Protein AF-A0A0L0C3D6-F1 (afdb_monomer)

Mean predicted a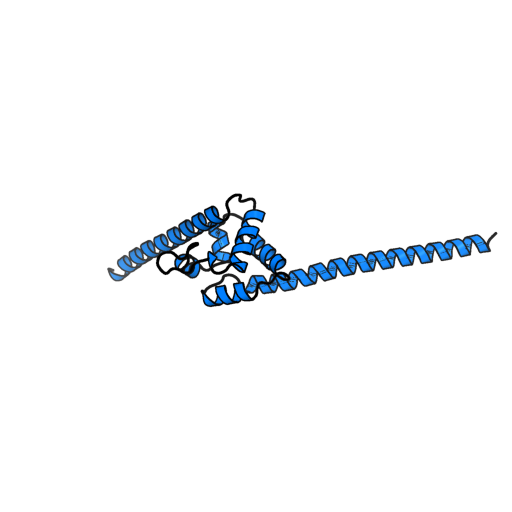ligned error: 10.05 Å

Sequence (164 aa):
MLCDAKFKQLTANTVNTAQRNVAIMETLNSQKDLLGNDKIEANIRKIFPIQTTNELEDCNAKINDTNRAAYTRCISFLLKGQLHKSLTEIFSVNLIVASNIDGIHGKVALKSFKRLYDILMDSIRANGEENPEKEIRHAFKLVKKRHFQAMCLNKKKESSLINN

Solvent-accessible surface area (backbone atoms only — not comparable to full-atom values): 8848 Å² total; per-residue (Å²): 119,74,65,62,57,54,50,52,50,53,52,52,50,52,53,50,52,52,53,52,53,50,54,50,51,56,52,52,51,57,51,49,55,52,56,53,50,53,56,53,37,58,57,56,53,71,61,45,47,31,61,47,71,65,54,49,50,53,50,30,66,71,56,44,87,88,50,38,66,49,52,27,53,48,50,35,62,52,42,57,78,58,54,52,64,18,48,53,55,49,34,23,69,68,38,53,63,53,32,40,64,84,27,70,92,87,24,48,34,49,61,75,38,52,64,49,41,51,38,51,43,50,23,37,40,74,71,72,42,91,55,35,70,60,51,53,53,50,22,49,52,51,45,43,52,52,52,53,52,51,53,56,52,48,52,53,52,53,57,59,62,74,76,109

Radius of gyration: 26.73 Å; Cα contacts (8 Å, |Δi|>4): 131; chains: 1; bounding box: 77×28×81 Å

Foldseek 3Di:
DVVVVVVVVVVVVVVVVVVVVVVVVVVVVVVVVVVVLVVLLVVLLVLPQPEDPVSLVVNLVPDDPVCLVSNLVSLLVLCPDQNLVSVCRHYPLNLLLQADCCCPPVGHHNVVSVSNVVSQQVSVVVVVDPCSNVSSRVSSVVSNVVVVVVVVVVVVVVVVVVVD

Structure (mmCIF, N/CA/C/O backbone):
data_AF-A0A0L0C3D6-F1
#
_entry.id   AF-A0A0L0C3D6-F1
#
loop_
_atom_site.group_PDB
_atom_site.id
_atom_site.type_symbol
_atom_site.label_atom_id
_atom_site.label_alt_id
_atom_site.label_comp_id
_atom_site.label_asym_id
_atom_site.label_entity_id
_atom_site.label_seq_id
_atom_site.pdbx_PDB_ins_code
_atom_site.Cartn_x
_atom_site.Cartn_y
_atom_site.Cartn_z
_atom_site.occupancy
_atom_site.B_iso_or_equiv
_atom_site.auth_seq_id
_atom_site.auth_comp_id
_atom_site.auth_asym_id
_atom_site.auth_atom_id
_atom_site.pdbx_PDB_model_num
ATOM 1 N N . MET A 1 1 ? 37.729 13.782 -61.205 1.00 60.25 1 MET A N 1
ATOM 2 C CA . MET A 1 1 ? 37.274 14.617 -60.067 1.00 60.25 1 MET A CA 1
ATOM 3 C C . MET A 1 1 ? 35.763 14.554 -59.806 1.00 60.25 1 MET A C 1
ATOM 5 O O . MET A 1 1 ? 35.388 14.581 -58.644 1.00 60.25 1 MET A O 1
ATOM 9 N N . LEU A 1 2 ? 34.883 14.434 -60.815 1.00 58.06 2 LEU A N 1
ATOM 10 C CA . LEU A 1 2 ? 33.420 14.435 -60.597 1.00 58.06 2 LEU A CA 1
ATOM 11 C C . LEU A 1 2 ? 32.856 13.135 -59.960 1.00 58.06 2 LEU A C 1
ATOM 13 O O . LEU A 1 2 ? 31.869 13.191 -59.229 1.00 58.06 2 LEU A O 1
ATOM 17 N N . CYS A 1 3 ? 33.487 11.974 -60.191 1.00 61.72 3 CYS A N 1
ATOM 18 C CA . CYS A 1 3 ? 33.040 10.686 -59.627 1.00 61.72 3 CYS A CA 1
ATOM 19 C C . CYS A 1 3 ? 33.238 10.571 -58.106 1.00 61.72 3 CYS A C 1
ATOM 21 O O . CYS A 1 3 ? 32.359 10.052 -57.420 1.00 61.72 3 CYS A O 1
ATOM 23 N N . ASP A 1 4 ? 34.338 11.099 -57.561 1.00 74.19 4 ASP A N 1
ATOM 24 C CA . ASP A 1 4 ? 34.655 10.964 -56.130 1.00 74.19 4 ASP A CA 1
ATOM 25 C C . ASP A 1 4 ? 33.696 11.753 -55.234 1.00 74.19 4 ASP A C 1
ATOM 27 O O . ASP A 1 4 ? 33.332 11.300 -54.149 1.00 74.19 4 ASP A O 1
ATOM 31 N N . ALA A 1 5 ? 33.247 12.925 -55.693 1.00 77.81 5 ALA A N 1
ATOM 32 C CA . ALA A 1 5 ? 32.300 13.755 -54.953 1.00 77.81 5 ALA A CA 1
ATOM 33 C C . ALA A 1 5 ? 30.922 13.084 -54.853 1.00 77.81 5 ALA A C 1
ATOM 35 O O . ALA A 1 5 ? 30.323 13.046 -53.778 1.00 77.81 5 ALA A O 1
ATOM 36 N N . LYS A 1 6 ? 30.447 12.487 -55.955 1.00 80.94 6 LYS A N 1
ATOM 37 C CA . LYS A 1 6 ? 29.158 11.786 -55.996 1.00 80.94 6 LYS A CA 1
ATOM 38 C C . LYS A 1 6 ? 29.182 10.516 -55.145 1.00 80.94 6 LYS A C 1
ATOM 40 O O . LYS A 1 6 ? 28.214 10.247 -54.439 1.00 80.94 6 LYS A O 1
ATOM 45 N N . PHE A 1 7 ? 30.299 9.784 -55.149 1.00 82.50 7 PHE A N 1
ATOM 46 C CA . PHE A 1 7 ? 30.488 8.611 -54.29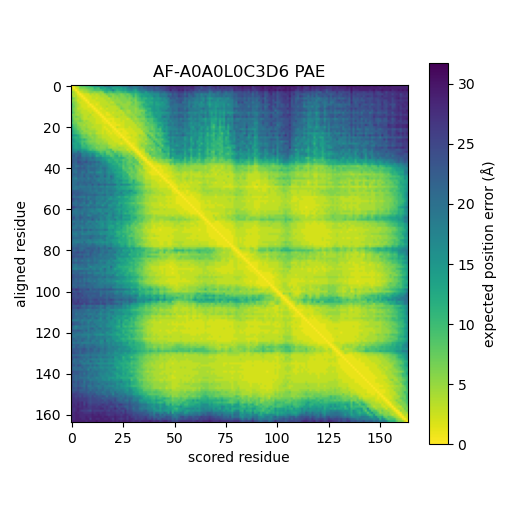3 1.00 82.50 7 PHE A CA 1
ATOM 47 C C . PHE A 1 7 ? 30.522 8.984 -52.802 1.00 82.50 7 PHE A C 1
ATOM 49 O O . PHE A 1 7 ? 29.800 8.380 -52.011 1.00 82.50 7 PHE A O 1
ATOM 56 N N . LYS A 1 8 ? 31.262 10.037 -52.420 1.00 82.38 8 LYS A N 1
ATOM 57 C CA . LYS A 1 8 ? 31.276 10.564 -51.040 1.00 82.38 8 LYS A CA 1
ATOM 58 C C . LYS A 1 8 ? 29.901 11.032 -50.561 1.00 82.38 8 LYS A C 1
ATOM 60 O O . LYS A 1 8 ? 29.555 10.843 -49.400 1.00 82.38 8 LYS A O 1
ATOM 65 N N . GLN A 1 9 ? 29.109 11.639 -51.440 1.00 81.88 9 GLN A N 1
ATOM 66 C CA . GLN A 1 9 ? 27.760 12.076 -51.089 1.00 81.88 9 GLN A CA 1
ATOM 67 C C . GLN A 1 9 ? 26.804 10.887 -50.914 1.00 81.88 9 GLN A C 1
ATOM 69 O O . GLN A 1 9 ? 25.985 10.888 -49.997 1.00 81.88 9 GLN A O 1
ATOM 74 N N . LEU A 1 10 ? 26.947 9.839 -51.735 1.00 78.50 10 LEU A N 1
ATOM 75 C CA . LEU A 1 10 ? 26.180 8.600 -51.593 1.00 78.50 10 LEU A CA 1
ATOM 76 C C . LEU A 1 10 ? 26.478 7.891 -50.265 1.00 78.50 10 LEU A C 1
ATOM 78 O O . LEU A 1 10 ? 25.553 7.463 -49.572 1.00 78.50 10 LEU A O 1
ATOM 82 N N . THR A 1 11 ? 27.755 7.796 -49.883 1.00 82.19 11 THR A N 1
ATOM 83 C CA . THR A 1 11 ? 28.153 7.166 -48.617 1.00 82.19 11 THR A CA 1
ATOM 84 C C . THR A 1 11 ? 27.686 7.987 -47.418 1.00 82.19 11 THR A C 1
ATOM 86 O O . THR A 1 11 ? 27.099 7.422 -46.498 1.00 82.19 11 THR A O 1
ATOM 89 N N . ALA A 1 12 ? 27.836 9.315 -47.454 1.00 79.38 12 ALA A N 1
ATOM 90 C CA . ALA A 1 12 ? 27.354 10.204 -46.395 1.00 79.38 12 ALA A CA 1
ATOM 91 C C . ALA A 1 12 ? 25.831 10.118 -46.197 1.00 79.38 12 ALA A C 1
ATOM 93 O O . ALA A 1 12 ? 25.361 10.033 -45.062 1.00 79.38 12 ALA A O 1
ATOM 94 N N . ASN A 1 13 ? 25.058 10.076 -47.288 1.00 83.69 13 ASN A N 1
ATOM 95 C CA . ASN A 1 13 ? 23.606 9.918 -47.216 1.00 83.69 13 ASN A CA 1
ATOM 96 C C . ASN A 1 13 ? 23.220 8.560 -46.616 1.00 83.69 13 ASN A C 1
ATOM 98 O O . ASN A 1 13 ? 22.370 8.508 -45.734 1.00 83.69 13 ASN A O 1
ATOM 102 N N . THR A 1 14 ? 23.890 7.481 -47.029 1.00 85.31 14 THR A N 1
ATOM 103 C CA . THR A 1 14 ? 23.632 6.125 -46.515 1.00 85.31 14 THR A CA 1
ATOM 104 C C . THR A 1 14 ? 23.909 6.028 -45.011 1.00 85.31 14 THR A C 1
ATOM 106 O O . THR A 1 14 ? 23.088 5.498 -44.263 1.00 85.31 14 THR A O 1
ATOM 109 N N . VAL A 1 15 ? 25.028 6.596 -44.544 1.00 83.69 15 VAL A N 1
ATOM 110 C CA . VAL A 1 15 ? 25.388 6.643 -43.115 1.00 83.69 15 VAL A CA 1
ATOM 111 C C . VAL A 1 15 ? 24.375 7.466 -42.319 1.00 83.69 15 VAL A C 1
ATOM 113 O O . VAL A 1 15 ? 23.943 7.042 -41.249 1.00 83.69 15 VAL A O 1
ATOM 116 N N . ASN A 1 16 ? 23.940 8.608 -42.853 1.00 89.38 16 ASN A N 1
ATOM 117 C CA . ASN A 1 16 ? 22.957 9.460 -42.192 1.00 89.38 16 ASN A CA 1
ATOM 118 C C . ASN A 1 16 ? 21.585 8.765 -42.070 1.00 89.38 16 ASN A C 1
ATOM 120 O O . ASN A 1 16 ? 20.962 8.791 -41.009 1.00 89.38 16 ASN A O 1
ATOM 124 N N . THR A 1 17 ? 21.136 8.071 -43.121 1.00 86.50 17 THR A N 1
ATOM 125 C CA . THR A 1 17 ? 19.905 7.270 -43.077 1.00 86.50 17 THR A CA 1
ATOM 126 C C . THR A 1 17 ? 20.005 6.136 -42.056 1.00 86.50 17 THR A C 1
ATOM 128 O O . THR A 1 17 ? 19.069 5.933 -41.285 1.00 86.50 17 THR A O 1
ATOM 131 N N . ALA A 1 18 ? 21.142 5.43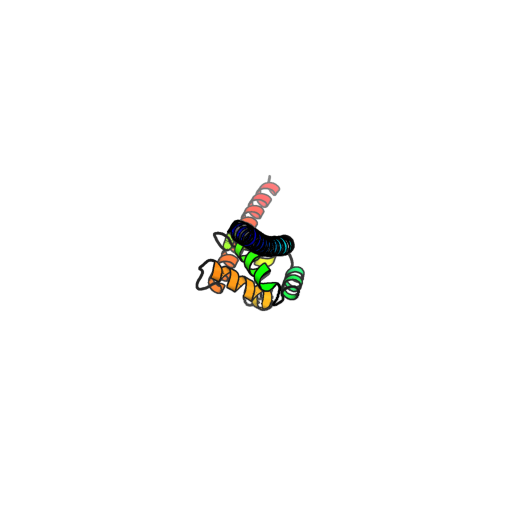7 -41.985 1.00 86.06 18 ALA A N 1
ATOM 132 C CA . ALA A 1 18 ? 21.356 4.386 -40.991 1.00 86.06 18 ALA A CA 1
ATOM 133 C C . ALA A 1 18 ? 21.305 4.933 -39.553 1.00 86.06 18 ALA A C 1
ATOM 135 O O . ALA A 1 18 ? 20.607 4.372 -38.711 1.00 86.06 18 ALA A O 1
ATOM 136 N N . GLN A 1 19 ? 21.965 6.064 -39.284 1.00 86.44 19 GLN A N 1
ATOM 137 C CA . GLN A 1 19 ? 21.938 6.726 -37.973 1.00 86.44 19 GLN A CA 1
ATOM 138 C C . GLN A 1 19 ? 20.524 7.171 -37.574 1.00 86.44 19 GLN A C 1
ATOM 140 O O . GLN A 1 19 ? 20.107 6.962 -36.435 1.00 86.44 19 GLN A O 1
ATOM 145 N N . ARG A 1 20 ? 19.754 7.729 -38.516 1.00 86.88 20 ARG A N 1
ATOM 146 C CA . ARG A 1 20 ? 18.348 8.094 -38.285 1.00 86.88 20 ARG A CA 1
ATOM 147 C C . ARG A 1 20 ? 17.484 6.881 -37.948 1.00 86.88 20 ARG A C 1
ATOM 149 O O . ARG A 1 20 ? 16.683 6.953 -37.022 1.00 86.88 20 ARG A O 1
ATOM 156 N N . ASN A 1 21 ? 17.667 5.767 -38.653 1.00 89.12 21 ASN A N 1
ATOM 157 C CA . ASN A 1 21 ? 16.904 4.544 -38.400 1.00 89.12 21 ASN A CA 1
ATOM 158 C C . ASN A 1 21 ? 17.208 3.946 -37.018 1.00 89.12 21 ASN A C 1
ATOM 160 O O . ASN A 1 21 ? 16.284 3.505 -36.337 1.00 89.12 21 ASN A O 1
ATOM 164 N N . VAL A 1 22 ? 18.472 3.981 -36.579 1.00 91.81 22 VAL A N 1
ATOM 165 C CA . VAL A 1 22 ? 18.868 3.554 -35.225 1.00 91.81 22 VAL A CA 1
ATOM 166 C C . VAL A 1 22 ? 18.192 4.423 -34.161 1.00 91.81 22 VAL A C 1
ATOM 168 O O . VAL A 1 22 ? 17.537 3.888 -33.270 1.00 91.81 22 VAL A O 1
ATOM 171 N N . ALA A 1 23 ? 18.247 5.750 -34.303 1.00 88.88 23 ALA A N 1
ATOM 172 C CA . ALA A 1 23 ? 17.609 6.669 -33.357 1.00 88.88 23 ALA A CA 1
ATOM 173 C C . ALA A 1 23 ? 16.080 6.478 -33.279 1.00 88.88 23 ALA A C 1
ATOM 175 O O . ALA A 1 23 ? 15.490 6.523 -32.195 1.00 88.88 23 ALA A O 1
ATOM 176 N N . ILE A 1 24 ? 15.422 6.221 -34.417 1.00 89.69 24 ILE A N 1
ATOM 177 C CA . ILE A 1 24 ? 13.988 5.895 -34.456 1.00 89.69 24 ILE A CA 1
ATOM 178 C C . ILE A 1 24 ? 13.718 4.596 -33.685 1.00 89.69 24 ILE A C 1
ATOM 180 O O . ILE A 1 24 ? 12.791 4.550 -32.879 1.00 89.69 24 ILE A O 1
ATOM 184 N N . MET A 1 25 ? 14.531 3.557 -33.887 1.00 85.62 25 MET A N 1
ATOM 185 C CA . MET A 1 25 ? 14.368 2.268 -33.210 1.00 85.62 25 MET A CA 1
ATOM 186 C C . MET A 1 25 ? 14.540 2.380 -31.687 1.00 85.62 25 MET A C 1
ATOM 188 O O . MET A 1 25 ? 13.725 1.840 -30.938 1.00 85.62 25 MET A O 1
ATOM 192 N N . GLU A 1 26 ? 15.547 3.120 -31.219 1.00 86.44 26 GLU A N 1
ATOM 193 C CA . GLU A 1 26 ? 15.771 3.388 -29.789 1.00 86.44 26 GLU A CA 1
ATOM 194 C C . GLU A 1 26 ? 14.592 4.139 -29.154 1.00 86.44 26 GLU A C 1
ATOM 196 O O . GLU A 1 26 ? 14.120 3.783 -28.067 1.00 86.44 26 GLU A O 1
ATOM 201 N N . THR A 1 27 ? 14.064 5.139 -29.865 1.00 84.06 27 THR A N 1
ATOM 202 C CA . THR A 1 27 ? 12.902 5.918 -29.420 1.00 84.06 27 THR A CA 1
ATOM 203 C C . THR A 1 27 ? 11.646 5.044 -29.337 1.00 84.06 27 THR A C 1
ATOM 205 O O . THR A 1 27 ? 10.918 5.099 -28.345 1.00 84.06 27 THR A O 1
ATOM 208 N N . LEU A 1 28 ? 11.403 4.197 -30.344 1.00 82.19 28 LEU A N 1
ATOM 209 C CA . LEU A 1 28 ? 10.254 3.285 -30.375 1.00 82.19 28 LEU A CA 1
ATOM 210 C C . LEU A 1 28 ? 10.313 2.234 -29.260 1.00 82.19 28 LEU A C 1
ATOM 212 O O . LEU A 1 28 ? 9.288 1.946 -28.642 1.00 82.19 28 LEU A O 1
ATOM 216 N N . ASN A 1 29 ? 11.496 1.687 -28.970 1.00 77.38 29 ASN A N 1
ATOM 217 C CA . ASN A 1 29 ? 11.675 0.733 -27.874 1.00 77.38 29 ASN A CA 1
ATOM 218 C C . ASN A 1 29 ? 11.390 1.387 -26.517 1.00 77.38 29 ASN A C 1
ATOM 220 O O . ASN A 1 29 ? 10.604 0.857 -25.734 1.00 77.38 29 ASN A O 1
ATOM 224 N N . SER A 1 30 ? 11.921 2.591 -26.292 1.00 74.12 30 SER A N 1
ATOM 225 C CA . SER A 1 30 ? 11.665 3.352 -25.065 1.00 74.12 30 SER A CA 1
ATOM 226 C C . SER A 1 30 ? 10.168 3.646 -24.872 1.00 74.12 30 SER A C 1
ATOM 228 O O . SER A 1 30 ? 9.634 3.492 -23.775 1.00 74.12 30 SER A O 1
ATOM 230 N N . GLN A 1 31 ? 9.449 4.012 -25.942 1.00 73.06 31 GLN A N 1
ATOM 231 C CA . GLN A 1 31 ? 7.995 4.230 -25.893 1.00 73.06 31 GLN A CA 1
ATOM 232 C C . GLN A 1 31 ? 7.204 2.943 -25.614 1.00 73.06 31 GLN A C 1
ATOM 234 O O . GLN A 1 31 ? 6.222 2.970 -24.869 1.00 73.06 31 GLN A O 1
ATOM 239 N N . LYS A 1 32 ? 7.620 1.810 -26.189 1.00 71.38 32 LYS A N 1
ATOM 240 C CA . LYS A 1 32 ? 6.981 0.506 -25.966 1.00 71.38 32 LYS A CA 1
ATOM 241 C C . LYS A 1 32 ? 7.096 0.060 -24.506 1.00 71.38 32 LYS A C 1
ATOM 243 O O . LYS A 1 32 ? 6.111 -0.432 -23.950 1.00 71.38 32 LYS A O 1
ATOM 248 N N . ASP A 1 33 ? 8.253 0.274 -23.887 1.00 66.94 33 ASP A N 1
ATOM 249 C CA . ASP A 1 33 ? 8.490 -0.073 -22.484 1.00 66.94 33 ASP A CA 1
ATOM 250 C C . ASP A 1 33 ? 7.653 0.795 -21.532 1.00 66.94 33 ASP A C 1
ATOM 252 O O . ASP A 1 33 ? 7.086 0.284 -20.563 1.00 66.94 33 ASP A O 1
ATOM 256 N N . LEU A 1 34 ? 7.486 2.087 -21.835 1.00 66.62 34 LEU A N 1
ATOM 257 C CA . LEU A 1 34 ? 6.598 2.983 -21.082 1.00 66.62 34 LEU A CA 1
ATOM 258 C C . LEU A 1 34 ? 5.134 2.507 -21.141 1.00 66.62 34 LEU A C 1
ATOM 260 O O . LEU A 1 34 ? 4.515 2.271 -20.105 1.00 66.62 34 LEU A O 1
ATOM 264 N N . LEU A 1 35 ? 4.610 2.249 -22.345 1.00 67.12 35 LEU A N 1
ATOM 265 C CA . LEU A 1 35 ? 3.224 1.798 -22.546 1.00 67.12 35 LEU A CA 1
ATOM 266 C C . LEU A 1 35 ? 2.927 0.437 -21.893 1.00 67.12 35 LEU A C 1
ATOM 268 O O . LEU A 1 35 ? 1.804 0.185 -21.444 1.00 67.12 35 LEU A O 1
ATOM 272 N N . GLY A 1 36 ? 3.910 -0.468 -21.872 1.00 65.50 36 GLY A N 1
ATOM 273 C CA . GLY A 1 36 ? 3.791 -1.768 -21.211 1.00 65.50 36 GLY A CA 1
ATOM 274 C C . GLY A 1 36 ? 3.653 -1.633 -19.694 1.00 65.50 36 GLY A C 1
ATOM 275 O O . GLY A 1 36 ? 2.772 -2.257 -19.097 1.00 65.50 36 GLY A O 1
ATOM 276 N N . ASN A 1 37 ? 4.472 -0.772 -19.087 1.00 70.69 37 ASN A N 1
ATOM 277 C CA . ASN A 1 37 ? 4.417 -0.483 -17.656 1.00 70.69 37 ASN A CA 1
ATOM 278 C C . ASN A 1 37 ? 3.092 0.183 -17.255 1.00 70.69 37 ASN A C 1
ATOM 280 O O . ASN A 1 37 ? 2.471 -0.254 -16.286 1.00 70.69 37 ASN A O 1
ATOM 284 N N . ASP A 1 38 ? 2.597 1.144 -18.039 1.00 74.25 38 ASP A N 1
ATOM 285 C CA . ASP A 1 38 ? 1.342 1.852 -17.751 1.00 74.25 38 ASP A CA 1
ATOM 286 C C . ASP A 1 38 ? 0.130 0.910 -17.686 1.00 74.25 38 ASP A C 1
ATOM 288 O O . ASP A 1 38 ? -0.733 1.041 -16.815 1.00 74.25 38 ASP A O 1
ATOM 292 N N . LYS A 1 39 ? 0.063 -0.091 -18.575 1.00 79.44 39 LYS A N 1
ATOM 293 C CA . LYS A 1 39 ? -1.015 -1.097 -18.560 1.00 79.44 39 LYS A CA 1
ATOM 294 C C . LYS A 1 39 ? -0.962 -1.985 -17.317 1.00 79.44 39 LYS A C 1
ATOM 296 O O . LYS A 1 39 ? -2.009 -2.314 -16.756 1.00 79.44 39 LYS A O 1
ATOM 301 N N . ILE A 1 40 ? 0.237 -2.380 -16.893 1.00 81.25 40 ILE A N 1
ATOM 302 C CA . ILE A 1 40 ? 0.438 -3.186 -15.682 1.00 81.25 40 ILE A CA 1
ATOM 303 C C . ILE A 1 40 ? 0.017 -2.375 -14.454 1.00 81.25 40 ILE A C 1
ATOM 305 O O . ILE A 1 40 ? -0.771 -2.856 -13.640 1.00 81.25 40 ILE A O 1
ATOM 309 N N . GLU A 1 41 ? 0.464 -1.123 -14.360 1.00 81.81 41 GLU A N 1
ATOM 310 C CA . GLU A 1 41 ? 0.102 -0.219 -13.268 1.00 81.81 41 GLU A CA 1
ATOM 311 C C . GLU A 1 41 ? -1.406 0.058 -13.218 1.00 81.81 41 GLU A C 1
ATOM 313 O O . GLU A 1 41 ? -2.011 0.020 -12.146 1.00 81.81 41 GLU A O 1
ATOM 318 N N . ALA A 1 42 ? -2.052 0.262 -14.369 1.00 83.44 42 ALA A N 1
ATOM 319 C CA . ALA A 1 42 ? -3.499 0.450 -14.446 1.00 83.44 42 ALA A CA 1
ATOM 320 C C . ALA A 1 42 ? -4.281 -0.770 -13.933 1.00 83.44 42 ALA A C 1
ATOM 322 O O . ALA A 1 42 ? -5.327 -0.610 -13.305 1.00 83.44 42 ALA A O 1
ATOM 323 N N . ASN A 1 43 ? -3.783 -1.987 -14.168 1.00 86.62 43 ASN A N 1
ATOM 324 C CA . ASN A 1 43 ? -4.401 -3.203 -13.640 1.00 86.62 43 ASN A CA 1
ATOM 325 C C . ASN A 1 43 ? -4.177 -3.357 -12.132 1.00 86.62 43 ASN A C 1
ATOM 327 O O . ASN A 1 43 ? -5.107 -3.732 -11.424 1.00 86.62 43 ASN A O 1
ATOM 331 N N . ILE A 1 44 ? -2.985 -3.017 -11.633 1.00 88.00 44 ILE A N 1
ATOM 332 C CA . ILE A 1 44 ? -2.679 -3.038 -10.196 1.00 88.00 44 ILE A CA 1
ATOM 333 C C . ILE A 1 44 ? -3.561 -2.039 -9.438 1.00 88.00 44 ILE A C 1
ATOM 335 O O . ILE A 1 44 ? -4.110 -2.374 -8.392 1.00 88.00 44 ILE A O 1
ATOM 339 N N . ARG A 1 45 ? -3.769 -0.834 -9.980 1.00 87.50 45 ARG A N 1
ATOM 340 C CA . ARG A 1 45 ? -4.613 0.197 -9.350 1.00 87.50 45 ARG A CA 1
ATOM 341 C C . ARG A 1 45 ? -6.054 -0.251 -9.116 1.00 87.50 45 ARG A C 1
ATOM 343 O O . ARG A 1 45 ? -6.645 0.174 -8.135 1.00 87.50 45 ARG A O 1
ATOM 350 N N . LYS A 1 46 ? -6.597 -1.132 -9.963 1.00 88.50 46 LYS A N 1
ATOM 351 C CA . LYS A 1 46 ? -7.963 -1.673 -9.815 1.00 88.50 46 LYS A CA 1
ATOM 352 C C . LYS A 1 46 ? -8.126 -2.617 -8.620 1.00 88.50 46 LYS A C 1
ATOM 354 O O . LYS A 1 46 ? -9.253 -2.938 -8.268 1.00 88.50 46 LYS A O 1
ATOM 359 N N . ILE A 1 47 ? -7.024 -3.090 -8.033 1.00 89.00 47 ILE A N 1
ATOM 360 C CA . ILE A 1 47 ? -7.039 -3.955 -6.843 1.00 89.00 47 ILE A CA 1
ATOM 361 C C . ILE A 1 47 ? -7.348 -3.133 -5.584 1.00 89.00 47 ILE A C 1
ATOM 363 O O . ILE A 1 47 ? -7.846 -3.667 -4.599 1.00 89.00 47 ILE A O 1
ATOM 367 N N . PHE A 1 48 ? -7.045 -1.835 -5.606 1.00 90.00 48 PHE A N 1
ATOM 368 C CA . PHE A 1 48 ? -7.215 -0.955 -4.462 1.00 90.00 48 PHE A CA 1
ATOM 369 C C . PHE A 1 48 ? -8.555 -0.201 -4.530 1.00 90.00 48 PHE A C 1
ATOM 371 O O . PHE A 1 48 ? -8.991 0.158 -5.627 1.00 90.00 48 PHE A O 1
ATOM 378 N N . PRO A 1 49 ? -9.196 0.092 -3.383 1.00 92.56 49 PRO A N 1
ATOM 379 C CA . PRO A 1 49 ? -8.798 -0.291 -2.025 1.00 92.56 49 PRO A CA 1
ATOM 380 C C . PRO A 1 49 ? -9.148 -1.749 -1.675 1.00 92.56 49 PRO A C 1
ATOM 382 O O . PRO A 1 49 ? -10.257 -2.206 -1.946 1.00 92.56 49 PRO A O 1
ATOM 385 N N . ILE A 1 50 ? -8.238 -2.436 -0.977 1.00 92.06 50 ILE A N 1
ATOM 386 C CA . ILE A 1 50 ? -8.416 -3.809 -0.476 1.00 92.06 50 ILE A CA 1
ATOM 387 C C . ILE A 1 50 ? -9.459 -3.807 0.645 1.00 92.06 50 ILE A C 1
ATOM 389 O O . ILE A 1 50 ? -9.309 -3.095 1.647 1.00 92.06 50 ILE A O 1
ATOM 393 N N . GLN A 1 51 ? -10.513 -4.605 0.492 1.00 90.31 51 GLN A N 1
ATOM 394 C CA . GLN A 1 51 ? -11.655 -4.618 1.403 1.00 90.31 51 GLN A CA 1
ATOM 395 C C . GLN A 1 51 ? -11.543 -5.690 2.480 1.00 90.31 51 GLN A C 1
ATOM 397 O O . GLN A 1 51 ? -11.898 -5.431 3.634 1.00 90.31 51 GLN A O 1
ATOM 402 N N . THR A 1 52 ? -11.060 -6.875 2.111 1.00 89.19 52 THR A N 1
ATOM 403 C CA . THR A 1 52 ? -11.103 -8.078 2.948 1.00 89.19 52 THR A CA 1
ATOM 404 C C . THR A 1 52 ? -9.712 -8.644 3.224 1.00 89.19 52 THR A C 1
ATOM 406 O O . THR A 1 52 ? -8.740 -8.343 2.534 1.00 89.19 52 THR A O 1
ATOM 409 N N . THR A 1 53 ? -9.603 -9.487 4.253 1.00 87.19 53 THR A N 1
ATOM 410 C CA . THR A 1 53 ? -8.354 -10.201 4.562 1.00 87.19 53 THR A CA 1
ATOM 411 C C . THR A 1 53 ? -7.979 -11.197 3.463 1.00 87.19 53 THR A C 1
ATOM 413 O O . THR A 1 53 ? -6.800 -11.339 3.163 1.00 87.19 53 THR A O 1
ATOM 416 N N . ASN A 1 54 ? -8.960 -11.810 2.797 1.00 88.56 54 ASN A N 1
ATOM 417 C CA . ASN A 1 54 ? -8.704 -12.726 1.682 1.00 88.56 54 ASN A CA 1
ATOM 418 C C . ASN A 1 54 ? -8.103 -11.981 0.479 1.00 88.56 54 ASN A C 1
ATOM 420 O O . ASN A 1 54 ? -7.109 -12.418 -0.086 1.00 88.56 54 ASN A O 1
ATOM 424 N N . GLU A 1 55 ? -8.633 -10.801 0.134 1.00 90.19 55 GLU A N 1
ATOM 425 C CA . GLU A 1 55 ? -8.035 -9.958 -0.914 1.00 90.19 55 GLU A CA 1
ATOM 426 C C . GLU A 1 55 ? -6.614 -9.501 -0.552 1.00 90.19 55 GLU A C 1
ATOM 428 O O . GLU A 1 55 ? -5.765 -9.335 -1.430 1.00 90.19 55 GLU A O 1
ATOM 433 N N . LEU A 1 56 ? -6.343 -9.302 0.742 1.00 89.88 56 LEU A N 1
ATOM 434 C CA . LEU A 1 56 ? -5.017 -8.964 1.251 1.00 89.88 56 LEU A CA 1
ATOM 435 C C . LEU A 1 56 ? -4.027 -10.125 1.052 1.00 89.88 56 LEU A C 1
ATOM 437 O O . LEU A 1 56 ? -2.900 -9.896 0.604 1.00 89.88 56 LEU A O 1
ATOM 441 N N . GLU A 1 57 ? -4.459 -11.358 1.330 1.00 91.06 57 GLU A N 1
ATOM 442 C CA . GLU A 1 57 ? -3.709 -12.591 1.055 1.00 91.06 57 GLU A CA 1
ATOM 443 C C . GLU A 1 57 ? -3.436 -12.768 -0.437 1.00 91.06 57 GLU A C 1
ATOM 445 O O . GLU A 1 57 ? -2.279 -12.935 -0.833 1.00 91.06 57 GLU A O 1
ATOM 450 N N . ASP A 1 58 ? -4.472 -12.640 -1.266 1.00 91.75 58 ASP A N 1
ATOM 451 C CA . ASP A 1 58 ? -4.370 -12.753 -2.720 1.00 91.75 58 ASP A CA 1
ATOM 452 C C . ASP A 1 58 ? -3.411 -11.710 -3.300 1.00 91.75 58 ASP A C 1
ATOM 454 O O . ASP A 1 58 ? -2.591 -12.013 -4.170 1.00 91.75 58 ASP A O 1
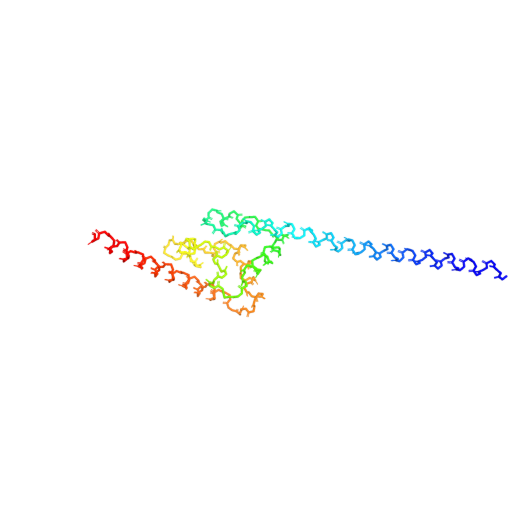ATOM 458 N N . CYS A 1 59 ? -3.493 -10.466 -2.821 1.00 90.38 59 CYS A N 1
ATOM 459 C CA . CYS A 1 59 ? -2.597 -9.394 -3.237 1.00 90.38 59 CYS A CA 1
ATOM 460 C C . CYS A 1 59 ? -1.146 -9.712 -2.851 1.00 90.38 59 CYS A C 1
ATOM 462 O O . CYS A 1 59 ? -0.247 -9.626 -3.689 1.00 90.38 59 CYS A O 1
ATOM 464 N N . ASN A 1 60 ? -0.917 -10.164 -1.616 1.00 92.06 60 ASN A N 1
ATOM 465 C CA . ASN A 1 60 ? 0.406 -10.562 -1.142 1.00 92.06 60 ASN A CA 1
ATOM 466 C C . ASN A 1 60 ? 0.985 -11.754 -1.928 1.00 92.06 60 ASN A C 1
ATOM 468 O O . ASN A 1 60 ? 2.186 -11.778 -2.194 1.00 92.06 60 ASN A O 1
ATOM 472 N N . ALA A 1 61 ? 0.150 -12.714 -2.334 1.00 91.75 61 ALA A N 1
ATOM 473 C CA . ALA A 1 61 ? 0.561 -13.860 -3.144 1.00 91.75 61 ALA A CA 1
ATOM 474 C C . ALA A 1 61 ? 0.899 -13.475 -4.596 1.00 91.75 61 ALA A C 1
ATOM 476 O O . ALA A 1 61 ? 1.844 -14.017 -5.174 1.00 91.75 61 ALA A O 1
ATOM 477 N N . LYS A 1 62 ? 0.165 -12.517 -5.179 1.00 91.06 62 LYS A N 1
ATOM 478 C CA . LYS A 1 62 ? 0.395 -12.011 -6.545 1.00 91.06 62 LYS A CA 1
ATOM 479 C C . LYS A 1 62 ? 1.697 -11.223 -6.687 1.00 91.06 62 LYS A C 1
ATOM 481 O O . LYS A 1 62 ? 2.252 -11.165 -7.786 1.00 91.06 62 LYS A O 1
ATOM 486 N N . ILE A 1 63 ? 2.187 -10.617 -5.608 1.00 91.62 63 ILE A N 1
ATOM 487 C CA . ILE A 1 63 ? 3.451 -9.877 -5.613 1.00 91.62 63 ILE A CA 1
ATOM 488 C C . ILE A 1 63 ? 4.622 -10.847 -5.800 1.00 91.62 63 ILE A C 1
ATOM 490 O O . ILE A 1 63 ? 4.760 -11.817 -5.059 1.00 91.62 63 ILE A O 1
ATOM 494 N N . ASN A 1 64 ? 5.494 -10.560 -6.762 1.00 91.12 64 ASN A N 1
ATOM 495 C CA . ASN A 1 64 ? 6.739 -11.267 -7.048 1.00 91.12 64 ASN A CA 1
ATOM 496 C C . ASN A 1 64 ? 7.856 -10.261 -7.381 1.00 91.12 64 ASN A C 1
ATOM 498 O O . ASN A 1 64 ? 7.600 -9.068 -7.539 1.00 91.12 64 ASN A O 1
ATOM 502 N N . ASP A 1 65 ? 9.099 -10.725 -7.504 1.00 87.38 65 ASP A N 1
ATOM 503 C CA . ASP A 1 65 ? 10.246 -9.826 -7.712 1.00 87.38 65 ASP A CA 1
ATOM 504 C C . ASP A 1 65 ? 10.166 -9.045 -9.033 1.00 87.38 65 ASP A C 1
ATOM 506 O O . ASP A 1 65 ? 10.619 -7.904 -9.112 1.00 87.38 65 ASP A O 1
ATOM 510 N N . THR A 1 66 ? 9.519 -9.614 -10.054 1.00 86.69 66 THR A N 1
ATOM 511 C CA . THR A 1 66 ? 9.335 -8.980 -11.365 1.00 86.69 66 THR A CA 1
ATOM 512 C C . THR A 1 66 ? 8.329 -7.828 -11.320 1.00 86.69 66 THR A C 1
ATOM 514 O O . THR A 1 66 ? 8.543 -6.798 -11.956 1.00 86.69 66 THR A O 1
ATOM 517 N N . ASN A 1 67 ? 7.229 -7.971 -10.575 1.00 88.19 67 ASN A N 1
ATOM 518 C CA . ASN A 1 67 ? 6.160 -6.970 -10.508 1.00 88.19 67 ASN A CA 1
ATOM 519 C C . ASN A 1 67 ? 6.257 -6.038 -9.288 1.00 88.19 67 ASN A C 1
ATOM 521 O O . ASN A 1 67 ? 5.553 -5.026 -9.245 1.00 88.19 67 ASN A O 1
ATOM 525 N N . ARG A 1 68 ? 7.154 -6.327 -8.335 1.00 89.88 68 ARG A N 1
ATOM 526 C CA . ARG A 1 68 ? 7.371 -5.537 -7.116 1.00 89.88 68 ARG A CA 1
ATOM 527 C C . ARG A 1 68 ? 7.522 -4.047 -7.409 1.00 89.88 68 ARG A C 1
ATOM 529 O O . ARG A 1 68 ? 6.843 -3.240 -6.786 1.00 89.88 68 ARG A O 1
ATOM 536 N N . ALA A 1 69 ? 8.341 -3.682 -8.397 1.00 88.88 69 ALA A N 1
ATOM 537 C CA . ALA A 1 69 ? 8.567 -2.281 -8.756 1.00 88.88 69 ALA A CA 1
ATOM 538 C C . ALA A 1 69 ? 7.288 -1.561 -9.228 1.00 88.88 69 ALA A C 1
ATOM 540 O O . ALA A 1 69 ? 7.090 -0.389 -8.905 1.00 88.88 69 ALA A O 1
ATOM 541 N N . ALA A 1 70 ? 6.408 -2.255 -9.958 1.00 89.06 70 ALA A N 1
ATOM 542 C CA . ALA A 1 70 ? 5.132 -1.699 -10.409 1.00 89.06 70 ALA A CA 1
ATOM 543 C C . ALA A 1 70 ? 4.156 -1.511 -9.235 1.00 89.06 70 ALA A C 1
ATOM 545 O O . ALA A 1 70 ? 3.497 -0.474 -9.140 1.00 89.06 70 ALA A O 1
ATOM 546 N N . TYR A 1 71 ? 4.114 -2.466 -8.298 1.00 91.38 71 TYR A N 1
ATOM 547 C CA . TYR A 1 71 ? 3.341 -2.335 -7.059 1.00 91.38 71 TYR A CA 1
ATOM 548 C C . TYR A 1 71 ? 3.846 -1.182 -6.184 1.00 91.38 71 TYR A C 1
ATOM 550 O O . TYR A 1 71 ? 3.030 -0.376 -5.742 1.00 91.38 71 TYR A O 1
ATOM 558 N N . THR A 1 72 ? 5.163 -1.048 -5.988 1.00 90.94 72 THR A N 1
ATOM 559 C CA . THR A 1 72 ? 5.761 0.079 -5.251 1.00 90.94 72 THR A CA 1
ATOM 560 C C . THR A 1 72 ? 5.371 1.411 -5.883 1.00 90.94 72 THR A C 1
ATOM 562 O O . THR A 1 72 ? 4.872 2.288 -5.189 1.00 90.94 72 THR A O 1
ATOM 565 N N . ARG A 1 73 ? 5.502 1.561 -7.209 1.00 89.06 73 ARG A N 1
ATOM 566 C CA . ARG A 1 73 ? 5.095 2.794 -7.908 1.00 89.06 73 ARG A CA 1
ATOM 567 C C . ARG A 1 73 ? 3.609 3.104 -7.736 1.00 89.06 73 ARG A C 1
ATOM 569 O O . ARG A 1 73 ? 3.257 4.247 -7.441 1.00 89.06 73 ARG A O 1
ATOM 576 N N . CYS A 1 74 ? 2.740 2.101 -7.873 1.00 89.50 74 CYS A N 1
ATOM 577 C CA . CYS A 1 74 ? 1.300 2.274 -7.680 1.00 89.50 74 CYS A CA 1
ATOM 578 C C . CYS A 1 74 ? 0.965 2.702 -6.250 1.00 89.50 74 CYS A C 1
ATOM 580 O O . CYS A 1 74 ? 0.218 3.660 -6.060 1.00 89.50 74 CYS A O 1
ATOM 582 N N . ILE A 1 75 ? 1.537 2.031 -5.250 1.00 91.12 75 ILE A N 1
ATOM 583 C CA . ILE A 1 75 ? 1.300 2.341 -3.840 1.00 91.12 75 ILE A CA 1
ATOM 584 C C . ILE A 1 75 ? 1.865 3.721 -3.499 1.00 91.12 75 ILE A C 1
ATOM 586 O O . ILE A 1 75 ? 1.134 4.538 -2.951 1.00 91.12 75 ILE A O 1
ATOM 590 N N . SER A 1 76 ? 3.096 4.052 -3.896 1.00 89.69 76 SER A N 1
ATOM 591 C CA . SER A 1 76 ? 3.656 5.402 -3.732 1.00 89.69 76 SER A CA 1
ATOM 592 C C . SER A 1 76 ? 2.772 6.478 -4.366 1.00 89.69 76 SER A C 1
ATOM 594 O O . SER A 1 76 ? 2.573 7.538 -3.773 1.00 89.69 76 SER A O 1
ATOM 596 N N . PHE A 1 77 ? 2.192 6.205 -5.540 1.00 88.25 77 PHE A N 1
ATOM 597 C CA . PHE A 1 77 ? 1.261 7.128 -6.184 1.00 88.25 77 PHE A CA 1
ATOM 598 C C . PHE A 1 77 ? -0.024 7.327 -5.371 1.00 88.25 77 PHE A C 1
ATOM 600 O O . PHE A 1 77 ? -0.505 8.457 -5.281 1.00 88.25 77 PHE A O 1
ATOM 607 N N . LEU A 1 78 ? -0.582 6.258 -4.796 1.00 88.69 78 LEU A N 1
ATOM 608 C CA . LEU A 1 78 ? -1.762 6.337 -3.929 1.00 88.69 78 LEU A CA 1
ATOM 609 C C . LEU A 1 78 ? -1.440 7.045 -2.608 1.00 88.69 78 LEU A C 1
ATOM 611 O O . LEU A 1 78 ? -2.263 7.798 -2.102 1.00 88.69 78 LEU A O 1
ATOM 615 N N . LEU A 1 79 ? -0.219 6.881 -2.092 1.00 88.62 79 LEU A N 1
ATOM 616 C CA . LEU A 1 79 ? 0.255 7.436 -0.822 1.00 88.62 79 LEU A CA 1
ATOM 617 C C . LEU A 1 79 ? 0.550 8.944 -0.822 1.00 88.62 79 LEU A C 1
ATOM 619 O O . LEU A 1 79 ? 1.126 9.449 0.142 1.00 88.62 79 LEU A O 1
ATOM 623 N N . LYS A 1 80 ? 0.141 9.692 -1.848 1.00 82.38 80 LYS A N 1
ATOM 624 C CA . LYS A 1 80 ? 0.405 11.134 -1.935 1.00 82.38 80 LYS A CA 1
ATOM 625 C C . LYS A 1 80 ? -0.260 11.920 -0.799 1.00 82.38 80 LYS A C 1
ATOM 627 O O . LYS A 1 80 ? -1.447 11.767 -0.514 1.00 82.38 80 LYS A O 1
ATOM 632 N N . GLY A 1 81 ? 0.501 12.832 -0.194 1.00 81.56 81 GLY A N 1
ATOM 633 C CA . GLY A 1 81 ? 0.022 13.730 0.857 1.00 81.56 81 GLY A CA 1
ATOM 634 C C . GLY A 1 81 ? 0.082 13.115 2.257 1.00 81.56 81 GLY A C 1
ATOM 635 O O . GLY A 1 81 ? 1.070 12.500 2.637 1.00 81.56 81 GLY A O 1
ATOM 636 N N . GLN A 1 82 ? -0.959 13.336 3.063 1.00 81.88 82 GLN A N 1
ATOM 637 C CA . GLN A 1 82 ? -0.992 12.867 4.452 1.00 81.88 82 GLN A CA 1
ATOM 638 C C . GLN A 1 82 ? -1.314 11.369 4.514 1.00 81.88 82 GLN A C 1
ATOM 640 O O . GLN A 1 82 ? -2.422 10.983 4.133 1.00 81.88 82 GLN A O 1
ATOM 645 N N . LEU A 1 83 ? -0.411 10.555 5.084 1.00 85.31 83 LEU A N 1
ATOM 646 C CA . LEU A 1 83 ? -0.535 9.089 5.105 1.00 85.31 83 LEU A CA 1
ATOM 647 C C . LEU A 1 83 ? -1.896 8.618 5.625 1.00 85.31 83 LEU A C 1
ATOM 649 O O . LEU A 1 83 ? -2.549 7.776 5.030 1.00 85.31 83 LEU A O 1
ATOM 653 N N . HIS A 1 84 ? -2.391 9.206 6.709 1.00 82.38 84 HIS A N 1
ATOM 654 C CA . HIS A 1 84 ? -3.670 8.813 7.302 1.00 82.38 84 HIS A CA 1
ATOM 655 C C . HIS A 1 84 ? -4.911 9.083 6.422 1.00 82.38 84 HIS A C 1
ATOM 657 O O . HIS A 1 84 ? -5.992 8.603 6.757 1.00 82.38 84 HIS A O 1
ATOM 663 N N . LYS A 1 85 ? -4.793 9.888 5.357 1.00 84.12 85 LYS A N 1
ATOM 664 C CA . LYS A 1 85 ? -5.848 10.093 4.349 1.00 84.12 85 LYS A CA 1
ATOM 665 C C . LYS A 1 85 ? -5.630 9.196 3.138 1.00 84.12 85 LYS A C 1
ATOM 667 O O . LYS A 1 85 ? -6.586 8.633 2.637 1.00 84.12 85 LYS A O 1
ATOM 672 N N . SER A 1 86 ? -4.391 9.048 2.686 1.00 89.12 86 SER A N 1
ATOM 673 C CA . SER A 1 86 ? -4.080 8.227 1.516 1.00 89.12 86 SER A CA 1
ATOM 674 C C . SER A 1 86 ? -4.118 6.725 1.805 1.00 89.12 86 SER A C 1
ATOM 676 O O . SER A 1 86 ? -4.386 5.925 0.919 1.00 89.12 86 SER A O 1
ATOM 678 N N . LEU A 1 87 ? -3.930 6.308 3.056 1.00 88.75 87 LEU A N 1
ATOM 679 C CA . LEU A 1 87 ? -3.975 4.897 3.438 1.00 88.75 87 LEU A CA 1
ATOM 680 C C . LEU A 1 87 ? -5.362 4.270 3.245 1.00 88.75 87 LEU A C 1
ATOM 682 O O . LEU A 1 87 ? -5.446 3.067 3.012 1.00 88.75 87 LEU A O 1
ATOM 686 N N . THR A 1 88 ? -6.432 5.074 3.289 1.00 90.06 88 THR A N 1
ATOM 687 C CA . THR A 1 88 ? -7.790 4.603 2.975 1.00 90.06 88 THR A CA 1
ATOM 688 C C . THR A 1 88 ? -8.013 4.338 1.484 1.00 90.06 88 THR A C 1
ATOM 690 O O . THR A 1 88 ? -8.974 3.661 1.137 1.00 90.06 88 THR A O 1
ATOM 693 N N . GLU A 1 89 ? -7.117 4.820 0.615 1.00 90.62 89 GLU A N 1
ATOM 694 C CA . GLU A 1 89 ? -7.096 4.486 -0.817 1.00 90.62 89 GLU A CA 1
ATOM 695 C C . GLU A 1 89 ? -6.484 3.102 -1.071 1.00 90.62 89 GLU A C 1
ATOM 697 O O . GLU A 1 89 ? -6.718 2.505 -2.114 1.00 90.62 89 GLU A O 1
ATOM 702 N N . ILE A 1 90 ? -5.702 2.575 -0.122 1.00 91.88 90 ILE A N 1
ATOM 703 C CA . ILE A 1 90 ? -5.048 1.261 -0.226 1.00 91.88 90 ILE A CA 1
ATOM 704 C C . ILE A 1 90 ? -5.837 0.208 0.540 1.00 91.88 90 ILE A C 1
ATOM 706 O O . ILE A 1 90 ? -6.094 -0.877 0.022 1.00 91.88 90 ILE A O 1
ATOM 710 N N . PHE A 1 91 ? -6.214 0.518 1.777 1.00 92.38 91 PHE A N 1
ATOM 711 C CA . PHE A 1 91 ? -6.943 -0.381 2.658 1.00 92.38 91 PHE A CA 1
ATOM 712 C C . PHE A 1 91 ? -8.277 0.246 3.026 1.00 92.38 91 PHE A C 1
ATOM 714 O O . PHE A 1 91 ? -8.336 1.401 3.444 1.00 92.38 91 PHE A O 1
ATOM 721 N N . SER A 1 92 ? -9.353 -0.529 2.947 1.00 92.88 92 SER A N 1
ATOM 722 C CA . SER A 1 92 ? -10.653 -0.062 3.409 1.00 92.88 92 SER A CA 1
ATOM 723 C C . SER A 1 92 ? -10.615 0.309 4.895 1.00 92.88 92 SER A C 1
ATOM 725 O O . SER A 1 92 ? -9.856 -0.253 5.692 1.00 92.88 92 SER A O 1
ATOM 727 N N . VAL A 1 93 ? -11.482 1.238 5.306 1.00 91.19 93 VAL A N 1
ATOM 728 C CA . VAL A 1 93 ? -11.606 1.621 6.723 1.00 91.19 93 VAL A CA 1
ATOM 729 C C . VAL A 1 93 ? -11.922 0.400 7.593 1.00 91.19 93 VAL A C 1
ATOM 731 O O . VAL A 1 93 ? -11.361 0.264 8.680 1.00 91.19 93 VAL A O 1
ATOM 734 N N . ASN A 1 94 ? -12.759 -0.516 7.099 1.00 89.38 94 ASN A N 1
ATOM 735 C CA . ASN A 1 94 ? -13.121 -1.747 7.801 1.00 89.38 94 ASN A CA 1
ATOM 736 C C . ASN A 1 94 ? -11.896 -2.642 8.022 1.00 89.38 94 ASN A C 1
ATOM 738 O O . ASN A 1 94 ? -11.654 -3.092 9.145 1.00 89.38 94 ASN A O 1
ATOM 742 N N . LEU A 1 95 ? -11.074 -2.822 6.983 1.00 90.00 95 LEU A N 1
ATOM 743 C CA . LEU A 1 95 ? -9.836 -3.588 7.064 1.00 90.00 95 LEU A CA 1
ATOM 744 C C . LEU A 1 95 ? -8.841 -2.940 8.031 1.00 90.00 95 LEU A C 1
ATOM 746 O O . LEU A 1 95 ? -8.269 -3.631 8.873 1.00 90.00 95 LEU A O 1
ATOM 750 N N . ILE A 1 96 ? -8.672 -1.615 7.987 1.00 90.50 96 ILE A N 1
ATOM 751 C CA . ILE A 1 96 ? -7.807 -0.879 8.924 1.00 90.50 96 ILE A CA 1
ATOM 752 C C . ILE A 1 96 ? -8.290 -1.066 10.369 1.00 90.50 96 ILE A C 1
ATOM 754 O O . ILE A 1 96 ? -7.482 -1.268 11.278 1.00 90.50 96 ILE A O 1
ATOM 758 N N . VAL A 1 97 ? -9.600 -1.013 10.626 1.00 88.25 97 VAL A N 1
ATOM 759 C CA . VAL A 1 97 ? -10.166 -1.203 11.973 1.00 88.25 97 VAL A CA 1
ATOM 760 C C . VAL A 1 97 ? -9.907 -2.624 12.487 1.00 88.25 97 VAL A C 1
ATOM 762 O O . VAL A 1 97 ? -9.452 -2.763 13.635 1.00 88.25 97 VAL A O 1
ATOM 765 N N . ALA A 1 98 ? -10.122 -3.629 11.632 1.00 87.06 98 ALA A N 1
ATOM 766 C CA . ALA A 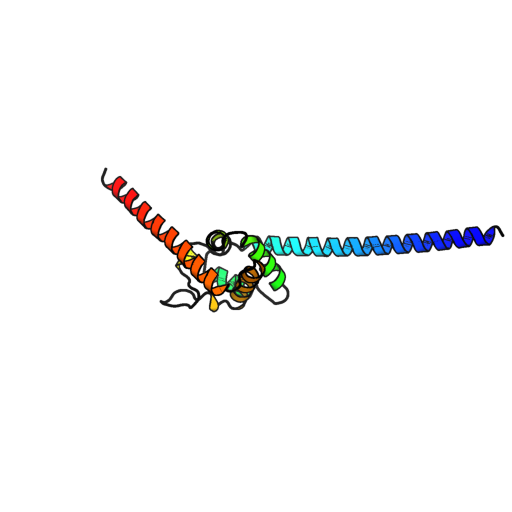1 98 ? -9.954 -5.056 11.914 1.00 87.06 98 ALA A CA 1
ATOM 767 C C . ALA A 1 98 ? -8.487 -5.521 11.998 1.00 87.06 98 ALA A C 1
ATOM 769 O O . ALA A 1 98 ? -8.203 -6.551 12.609 1.00 87.06 98 ALA A O 1
ATOM 770 N N . SER A 1 99 ? -7.546 -4.755 11.445 1.00 87.81 99 SER A N 1
ATOM 771 C CA . SER A 1 99 ? -6.117 -5.083 11.442 1.00 87.81 99 SER A CA 1
ATOM 772 C C . SER A 1 99 ? -5.306 -4.217 12.406 1.00 87.81 99 SER A C 1
ATOM 774 O O . SER A 1 99 ? -5.729 -3.157 12.877 1.00 87.81 99 SER A O 1
ATOM 776 N N . ASN A 1 100 ? -4.107 -4.660 12.745 1.00 88.69 100 ASN A N 1
ATOM 777 C CA . 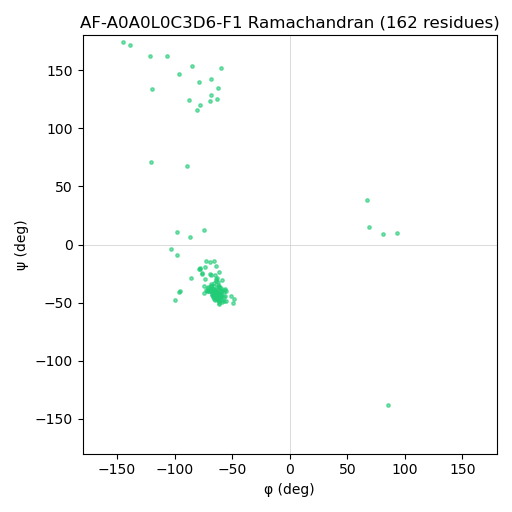ASN A 1 100 ? -3.057 -3.840 13.341 1.00 88.69 100 ASN A CA 1
ATOM 778 C C . ASN A 1 100 ? -1.698 -4.314 12.812 1.00 88.69 100 ASN A C 1
ATOM 780 O O . ASN A 1 100 ? -1.613 -5.285 12.071 1.00 88.69 100 ASN A O 1
ATOM 784 N N . ILE A 1 101 ? -0.624 -3.611 13.161 1.00 86.75 101 ILE A N 1
ATOM 785 C CA . ILE A 1 101 ? 0.707 -3.957 12.648 1.00 86.75 101 ILE A CA 1
ATOM 786 C C . ILE A 1 101 ? 1.164 -5.326 13.178 1.00 86.75 101 ILE A C 1
ATOM 788 O O . ILE A 1 101 ? 1.660 -6.144 12.408 1.00 86.75 101 ILE A O 1
ATOM 792 N N . ASP A 1 102 ? 0.952 -5.588 14.471 1.00 84.19 102 ASP A N 1
ATOM 793 C CA . ASP A 1 102 ? 1.588 -6.708 15.182 1.00 84.19 102 ASP A CA 1
ATOM 794 C C . ASP A 1 102 ? 0.675 -7.928 15.427 1.00 84.19 102 ASP A C 1
ATOM 796 O O . ASP A 1 102 ? 1.124 -8.920 15.985 1.00 84.19 102 ASP A O 1
ATOM 800 N N . GLY A 1 103 ? -0.608 -7.881 15.064 1.00 80.81 103 GLY A N 1
ATOM 801 C CA . GLY A 1 103 ? -1.567 -8.978 15.288 1.00 80.81 103 GLY A CA 1
ATOM 802 C C . GLY A 1 103 ? -2.166 -9.069 16.695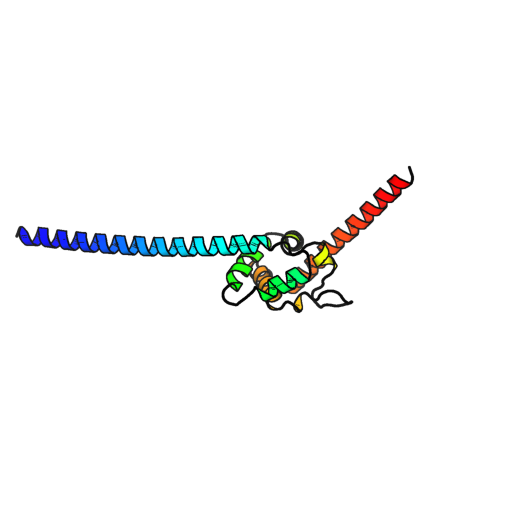 1.00 80.81 103 GLY A C 1
ATOM 803 O O . GLY A 1 103 ? -2.830 -10.043 17.042 1.00 80.81 103 GLY A O 1
ATOM 804 N N . ILE A 1 104 ? -1.930 -8.074 17.551 1.00 81.88 104 ILE A N 1
ATOM 805 C CA . ILE A 1 104 ? -2.316 -8.142 18.970 1.00 81.88 104 ILE A CA 1
ATOM 806 C C . ILE A 1 104 ? -3.851 -8.120 19.114 1.00 81.88 104 ILE A C 1
ATOM 808 O O . ILE A 1 104 ? -4.534 -7.376 18.406 1.00 81.88 104 ILE A O 1
ATOM 812 N N . HIS A 1 105 ? -4.378 -8.888 20.073 1.00 76.94 105 HIS A N 1
ATOM 813 C CA . HIS A 1 105 ? -5.809 -9.011 20.399 1.00 76.94 105 HIS A CA 1
ATOM 814 C C . HIS A 1 105 ? -6.665 -9.679 19.309 1.00 76.94 105 H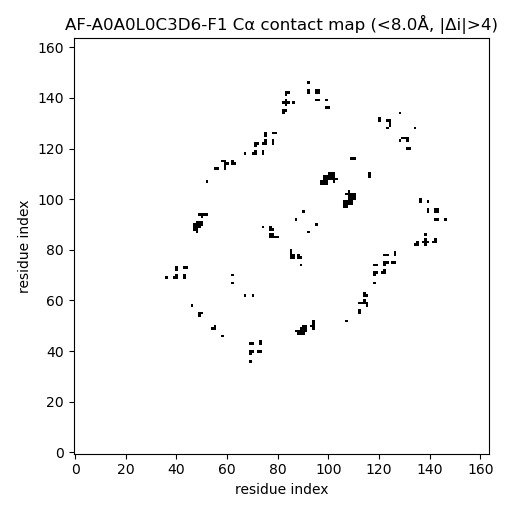IS A C 1
ATOM 816 O O . HIS A 1 105 ? -7.792 -9.249 19.067 1.00 76.94 105 HIS A O 1
ATOM 822 N N . GLY A 1 106 ? -6.133 -10.705 18.633 1.00 75.88 106 GLY A N 1
ATOM 823 C CA . GLY A 1 106 ? -6.876 -11.462 17.614 1.00 75.88 106 GLY A CA 1
ATOM 824 C C . GLY A 1 106 ? -7.169 -10.662 16.341 1.00 75.88 106 GLY A C 1
ATOM 825 O O . GLY A 1 106 ? -8.025 -11.047 15.550 1.00 75.88 106 GLY A O 1
ATOM 826 N N . LYS A 1 107 ? -6.482 -9.529 16.156 1.00 84.44 107 LYS A N 1
ATOM 827 C CA . LYS A 1 107 ? -6.564 -8.713 14.944 1.00 84.44 107 LYS A CA 1
ATOM 828 C C . LYS A 1 107 ? -5.616 -9.253 13.892 1.00 84.44 107 LYS A C 1
ATOM 830 O O . LYS A 1 107 ? -4.581 -9.828 14.210 1.00 84.44 107 LYS A O 1
ATOM 835 N N . VAL A 1 108 ? -5.950 -8.999 12.634 1.00 85.88 108 VAL A N 1
ATOM 836 C CA . VAL A 1 108 ? -5.090 -9.366 11.509 1.00 85.88 108 VAL A CA 1
ATOM 837 C C . VAL A 1 108 ? -3.771 -8.596 11.609 1.00 85.88 108 VAL A C 1
ATOM 839 O O . VAL A 1 108 ? -3.783 -7.365 11.691 1.00 85.88 108 VAL A O 1
ATOM 842 N N . ALA A 1 109 ? -2.649 -9.319 11.607 1.00 89.88 109 ALA A N 1
ATOM 843 C CA . ALA A 1 109 ? -1.308 -8.747 11.639 1.00 89.88 109 ALA A CA 1
ATOM 844 C C . ALA A 1 109 ? -0.900 -8.283 10.239 1.00 89.88 109 ALA A C 1
ATOM 846 O O . ALA A 1 109 ? -0.710 -9.103 9.353 1.00 89.88 109 ALA A O 1
ATOM 847 N N . LEU A 1 110 ? -0.687 -6.988 10.011 1.00 88.50 110 LEU A N 1
ATOM 848 C CA . LEU A 1 110 ? -0.232 -6.529 8.694 1.00 88.50 110 LEU A CA 1
ATOM 849 C C . LEU A 1 110 ? 1.165 -7.083 8.352 1.00 88.50 110 LEU A C 1
ATOM 851 O O . LEU A 1 110 ? 1.445 -7.386 7.195 1.00 88.50 110 LEU A O 1
ATOM 855 N N . LYS A 1 111 ? 2.007 -7.298 9.372 1.00 89.31 111 LYS A N 1
ATOM 856 C CA . LYS A 1 111 ? 3.339 -7.908 9.236 1.00 89.31 111 LYS A CA 1
ATOM 857 C C . LYS A 1 111 ? 3.321 -9.364 8.752 1.00 89.31 111 LYS A C 1
ATOM 859 O O . LYS A 1 111 ? 4.356 -9.839 8.289 1.00 89.31 111 LYS A O 1
ATOM 864 N N . SER A 1 112 ? 2.197 -10.089 8.835 1.00 89.38 112 SER A N 1
ATOM 865 C CA . SER A 1 112 ? 2.138 -11.456 8.287 1.00 89.38 112 SER A CA 1
ATOM 866 C C . SER A 1 112 ? 2.196 -11.461 6.757 1.00 89.38 112 SER A C 1
ATOM 868 O O . SER A 1 112 ? 2.690 -12.418 6.162 1.00 89.38 112 SER A O 1
ATOM 870 N N . PHE A 1 113 ? 1.779 -10.369 6.112 1.00 90.75 113 PHE A N 1
ATOM 871 C CA . PHE A 1 113 ? 1.819 -10.188 4.660 1.00 90.75 113 PHE A CA 1
ATOM 872 C C . PHE A 1 113 ? 3.148 -9.573 4.230 1.00 90.75 113 PHE A C 1
ATOM 874 O O . PHE A 1 113 ? 3.195 -8.427 3.793 1.00 90.75 113 PHE A O 1
ATOM 881 N N . LYS A 1 114 ? 4.242 -10.330 4.387 1.00 91.31 114 LYS A N 1
ATOM 882 C CA . LYS A 1 114 ? 5.618 -9.826 4.217 1.00 91.31 114 LYS A CA 1
ATOM 883 C C . LYS A 1 114 ? 5.829 -9.050 2.915 1.00 91.31 114 LYS A C 1
ATOM 885 O O . LYS A 1 114 ? 6.294 -7.923 2.958 1.00 91.31 114 LYS A O 1
ATOM 890 N N . ARG A 1 115 ? 5.424 -9.608 1.767 1.00 92.75 115 ARG A N 1
ATOM 891 C CA . ARG A 1 115 ? 5.679 -8.989 0.454 1.00 92.75 115 ARG A CA 1
ATOM 892 C C . ARG A 1 115 ? 4.958 -7.654 0.308 1.00 92.75 115 ARG A C 1
ATOM 894 O O . ARG A 1 115 ? 5.555 -6.673 -0.124 1.00 92.75 115 ARG A O 1
ATOM 901 N N . LEU A 1 116 ? 3.682 -7.612 0.683 1.00 91.81 116 LEU A N 1
ATOM 902 C CA . LEU A 1 116 ? 2.902 -6.380 0.638 1.00 91.81 116 LEU A CA 1
ATOM 903 C C . LEU A 1 116 ? 3.391 -5.361 1.677 1.00 91.81 116 LEU A C 1
ATOM 905 O O . LEU A 1 116 ? 3.471 -4.172 1.375 1.00 91.81 116 LEU A O 1
ATOM 909 N N . TYR A 1 117 ? 3.733 -5.821 2.881 1.00 92.88 117 TYR A N 1
ATOM 910 C CA . TYR A 1 117 ? 4.249 -4.980 3.957 1.00 92.88 117 TYR A CA 1
ATOM 911 C C . TYR A 1 117 ? 5.581 -4.330 3.574 1.00 92.88 117 TYR A C 1
ATOM 913 O O . TYR A 1 117 ? 5.736 -3.124 3.743 1.00 92.88 117 TYR A O 1
ATOM 921 N N . ASP A 1 118 ? 6.504 -5.090 2.987 1.00 92.75 118 ASP A N 1
ATOM 922 C CA . ASP A 1 118 ? 7.799 -4.580 2.536 1.00 92.75 118 ASP A CA 1
ATOM 923 C C . ASP A 1 118 ? 7.620 -3.508 1.453 1.00 92.75 118 ASP A C 1
ATOM 925 O O . ASP A 1 118 ? 8.175 -2.415 1.558 1.00 92.75 118 ASP A O 1
ATOM 929 N N . ILE A 1 119 ? 6.754 -3.760 0.462 1.00 93.50 119 ILE A N 1
ATOM 930 C CA . ILE A 1 119 ? 6.427 -2.768 -0.573 1.00 93.50 119 ILE A CA 1
ATOM 931 C C . ILE A 1 119 ? 5.811 -1.510 0.036 1.00 93.50 119 ILE A C 1
ATOM 933 O O . ILE A 1 119 ? 6.157 -0.403 -0.380 1.00 93.50 119 ILE A O 1
ATOM 937 N N . LEU A 1 120 ? 4.901 -1.651 1.000 1.00 92.56 120 LEU A N 1
ATOM 938 C CA . LEU A 1 120 ? 4.284 -0.515 1.678 1.00 92.56 120 LEU A CA 1
ATOM 939 C C . LEU A 1 120 ? 5.339 0.326 2.410 1.00 92.56 120 LEU A C 1
ATOM 941 O O . LEU A 1 120 ? 5.349 1.548 2.274 1.00 92.56 120 LEU A O 1
ATOM 945 N N . MET A 1 121 ? 6.249 -0.323 3.138 1.00 92.94 121 MET A N 1
ATOM 946 C CA . MET A 1 121 ? 7.346 0.335 3.851 1.00 92.94 121 MET A CA 1
ATOM 947 C C . MET A 1 121 ? 8.267 1.084 2.888 1.00 92.94 121 MET A C 1
ATOM 949 O O . MET A 1 121 ? 8.591 2.247 3.127 1.00 92.94 121 MET A O 1
ATOM 953 N N . ASP A 1 122 ? 8.636 0.457 1.772 1.00 92.06 122 ASP A N 1
ATOM 954 C CA . ASP A 1 122 ? 9.473 1.079 0.746 1.00 92.06 122 ASP A CA 1
ATOM 955 C C . ASP A 1 122 ? 8.769 2.250 0.059 1.00 92.06 122 ASP A C 1
ATOM 957 O O . ASP A 1 122 ? 9.382 3.287 -0.190 1.00 92.06 122 ASP A O 1
ATOM 961 N N . SER A 1 123 ? 7.462 2.129 -0.179 1.00 91.19 123 SER A N 1
ATOM 962 C CA . SER A 1 123 ? 6.659 3.192 -0.786 1.00 91.19 123 SER A CA 1
ATOM 963 C C . SER A 1 123 ? 6.555 4.424 0.116 1.00 91.19 123 SER A C 1
ATOM 965 O O . SER A 1 123 ? 6.549 5.549 -0.380 1.00 91.19 123 SER A O 1
ATOM 967 N N . ILE A 1 124 ? 6.489 4.223 1.437 1.00 90.56 124 ILE A N 1
ATOM 968 C CA . ILE A 1 124 ? 6.460 5.304 2.432 1.00 90.56 124 ILE A CA 1
ATOM 969 C C . ILE A 1 124 ? 7.845 5.948 2.578 1.00 90.56 124 ILE A C 1
ATOM 971 O O . ILE A 1 124 ? 7.942 7.173 2.600 1.00 90.56 124 ILE A O 1
ATOM 975 N N . ARG A 1 125 ? 8.923 5.150 2.590 1.00 90.44 125 ARG A N 1
ATOM 976 C CA . ARG A 1 125 ? 10.306 5.666 2.575 1.00 90.44 125 ARG A CA 1
ATOM 977 C C . ARG A 1 125 ? 10.582 6.514 1.338 1.00 90.44 125 ARG A C 1
ATOM 979 O O . ARG A 1 125 ? 11.198 7.568 1.443 1.00 90.44 125 ARG A O 1
ATOM 986 N N . ALA A 1 126 ? 10.079 6.092 0.177 1.00 86.31 126 ALA A N 1
ATOM 987 C CA . ALA A 1 126 ? 10.195 6.851 -1.067 1.00 86.31 126 ALA A CA 1
ATOM 988 C C . ALA A 1 126 ? 9.509 8.229 -0.998 1.00 86.31 126 ALA A C 1
ATOM 990 O O . ALA A 1 126 ? 9.908 9.144 -1.713 1.00 86.31 126 ALA A O 1
ATOM 991 N N . ASN A 1 127 ? 8.526 8.400 -0.108 1.00 82.12 127 ASN A N 1
ATOM 992 C CA . ASN A 1 127 ? 7.861 9.680 0.145 1.00 82.12 127 ASN A CA 1
ATOM 993 C C . ASN A 1 127 ? 8.586 10.553 1.192 1.00 82.12 127 ASN A C 1
ATOM 995 O O . ASN A 1 127 ? 8.068 11.607 1.555 1.00 82.12 127 ASN A O 1
ATOM 999 N N . GLY A 1 128 ? 9.775 10.150 1.656 1.00 83.06 128 GLY A N 1
ATOM 1000 C CA . GLY A 1 128 ? 10.629 10.942 2.549 1.00 83.06 128 GLY A CA 1
ATOM 1001 C C . GLY A 1 128 ? 10.440 10.676 4.045 1.00 83.06 128 GLY A C 1
ATOM 1002 O O . GLY A 1 128 ? 10.974 11.422 4.858 1.00 83.06 128 GLY A O 1
ATOM 1003 N N . GLU A 1 129 ? 9.699 9.634 4.424 1.00 86.69 129 GLU A N 1
ATOM 1004 C CA . GLU A 1 129 ? 9.493 9.278 5.831 1.00 86.69 129 GLU A CA 1
ATOM 1005 C C . GLU A 1 129 ? 10.611 8.355 6.342 1.00 86.69 129 GLU A C 1
ATOM 1007 O O . GLU A 1 129 ? 10.845 7.270 5.802 1.00 86.69 129 GLU A O 1
ATOM 1012 N N . GLU A 1 130 ? 11.279 8.770 7.418 1.00 84.75 130 GLU A N 1
ATOM 1013 C CA . GLU A 1 130 ? 12.398 8.037 8.024 1.00 84.75 130 GLU A CA 1
ATOM 1014 C C . GLU A 1 130 ? 11.914 6.799 8.794 1.00 84.75 130 GLU A C 1
ATOM 1016 O O . GLU A 1 130 ? 12.556 5.747 8.777 1.00 84.75 130 GLU A O 1
ATOM 1021 N N . ASN A 1 131 ? 10.742 6.898 9.434 1.00 90.62 131 ASN A N 1
ATOM 1022 C CA . ASN A 1 131 ? 10.186 5.850 10.287 1.00 90.62 131 ASN A CA 1
ATOM 1023 C C . ASN A 1 131 ? 8.813 5.367 9.780 1.00 90.62 131 ASN A C 1
ATOM 1025 O O . ASN A 1 131 ? 7.791 5.590 10.441 1.00 90.62 131 ASN A O 1
ATOM 1029 N N . PRO A 1 132 ? 8.767 4.636 8.647 1.00 90.31 132 PRO A N 1
ATOM 1030 C CA . PRO A 1 132 ? 7.520 4.241 7.990 1.00 90.31 132 PRO A CA 1
ATOM 1031 C C . PRO A 1 132 ? 6.583 3.437 8.902 1.00 90.31 132 PRO A C 1
ATOM 1033 O O . PRO A 1 132 ? 5.381 3.676 8.909 1.00 90.31 132 PRO A O 1
ATOM 1036 N N . GLU A 1 133 ? 7.104 2.535 9.743 1.00 91.31 133 GLU A N 1
ATOM 1037 C CA . GLU A 1 133 ? 6.263 1.741 10.653 1.00 91.31 133 GLU A CA 1
ATOM 1038 C C . GLU A 1 133 ? 5.547 2.613 11.697 1.00 91.31 133 GLU A C 1
ATOM 1040 O O . GLU A 1 133 ? 4.366 2.405 11.996 1.00 91.31 133 GLU A O 1
ATOM 1045 N N . LYS A 1 134 ? 6.253 3.604 12.255 1.00 90.94 134 LYS A N 1
ATOM 1046 C CA . LYS A 1 134 ? 5.681 4.538 13.232 1.00 90.94 134 LYS A CA 1
ATOM 1047 C C . LYS A 1 134 ? 4.567 5.354 12.586 1.00 90.94 134 LYS A C 1
ATOM 1049 O O . LYS A 1 134 ? 3.514 5.533 13.203 1.00 90.94 134 LYS A O 1
ATOM 1054 N N . GLU A 1 135 ? 4.779 5.780 11.347 1.00 90.81 135 GLU A N 1
ATOM 1055 C CA . GLU A 1 135 ? 3.815 6.575 10.596 1.00 90.81 135 GLU A CA 1
ATOM 1056 C C . GLU A 1 135 ? 2.591 5.742 10.190 1.00 90.81 135 GLU A C 1
ATOM 1058 O O . GLU A 1 135 ? 1.461 6.182 10.401 1.00 90.81 135 GLU A O 1
ATOM 1063 N N . ILE A 1 136 ? 2.759 4.477 9.774 1.00 91.88 136 ILE A N 1
ATOM 1064 C CA . ILE A 1 136 ? 1.632 3.543 9.574 1.00 91.88 136 ILE A CA 1
ATOM 1065 C C . ILE A 1 136 ? 0.829 3.396 10.870 1.00 91.88 136 ILE A C 1
ATOM 1067 O O . ILE A 1 136 ? -0.404 3.465 10.860 1.00 91.88 136 ILE A O 1
ATOM 1071 N N . ARG A 1 137 ? 1.505 3.220 12.014 1.00 92.06 137 ARG A N 1
ATOM 1072 C CA . ARG A 1 137 ? 0.835 3.062 13.314 1.00 92.06 137 ARG A CA 1
ATOM 1073 C C . ARG A 1 137 ? 0.045 4.316 13.682 1.00 92.06 137 ARG A C 1
ATOM 1075 O O . ARG A 1 137 ? -1.085 4.216 14.172 1.00 92.06 137 ARG A O 1
ATOM 1082 N N . HIS A 1 138 ? 0.625 5.487 13.432 1.00 92.06 138 HIS A N 1
ATOM 1083 C CA . HIS A 1 138 ? -0.029 6.773 13.633 1.00 92.06 138 HIS A CA 1
ATOM 1084 C C . HIS A 1 138 ? -1.253 6.928 12.720 1.00 92.06 138 HIS A C 1
ATOM 1086 O O . HIS A 1 138 ? -2.348 7.236 13.201 1.00 92.06 138 HIS A O 1
ATOM 1092 N N . ALA A 1 139 ? -1.107 6.612 11.436 1.00 91.44 139 ALA A N 1
ATOM 1093 C CA . ALA A 1 139 ? -2.179 6.646 10.455 1.00 91.44 139 ALA A CA 1
ATOM 1094 C C . ALA A 1 139 ? -3.343 5.720 10.836 1.00 91.44 139 ALA A C 1
ATOM 1096 O O . ALA A 1 139 ? -4.492 6.165 10.890 1.00 91.44 139 ALA A O 1
ATOM 1097 N N . PHE A 1 140 ? -3.057 4.473 11.221 1.00 92.12 140 PHE A N 1
ATOM 1098 C CA . PHE A 1 140 ? -4.057 3.524 11.720 1.00 92.12 140 PHE A CA 1
ATOM 1099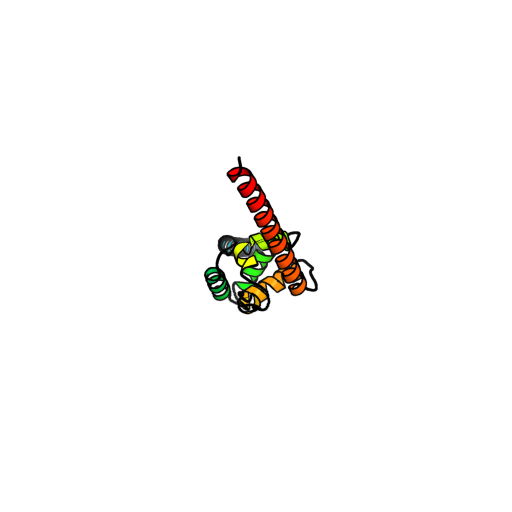 C C . PHE A 1 140 ? -4.811 4.087 12.929 1.00 92.12 140 PHE A C 1
ATOM 1101 O O . PHE A 1 140 ? -6.039 3.993 12.999 1.00 92.12 140 PHE A O 1
ATOM 1108 N N . LYS A 1 141 ? -4.100 4.702 13.884 1.00 92.38 141 LYS A N 1
ATOM 1109 C CA . LYS A 1 141 ? -4.717 5.327 15.063 1.00 92.38 141 LYS A CA 1
ATOM 1110 C C . LYS A 1 141 ? -5.673 6.453 14.664 1.00 92.38 141 LYS A C 1
ATOM 1112 O O . LYS A 1 141 ? -6.778 6.522 15.203 1.00 92.38 141 LYS A O 1
ATOM 1117 N N . LEU A 1 142 ? -5.276 7.318 13.731 1.00 93.12 142 LEU A N 1
ATOM 1118 C CA . LEU A 1 142 ? -6.101 8.436 13.267 1.00 93.12 142 LEU A CA 1
ATOM 1119 C C . LEU A 1 142 ? -7.347 7.970 12.507 1.00 93.12 142 LEU A C 1
ATOM 1121 O O . LEU A 1 142 ? -8.441 8.463 12.789 1.00 93.12 142 LEU A O 1
ATOM 1125 N N . VAL A 1 143 ? -7.205 7.003 11.597 1.00 92.19 143 VAL A N 1
ATOM 1126 C CA . VAL A 1 143 ? -8.334 6.437 10.839 1.00 92.19 143 VAL A CA 1
ATOM 1127 C C . VAL A 1 143 ? -9.343 5.793 11.790 1.00 92.19 143 VAL A C 1
ATOM 1129 O O . VAL A 1 143 ? -10.530 6.116 11.738 1.00 92.19 143 VAL A O 1
ATOM 1132 N N . LYS A 1 144 ? -8.876 4.969 12.739 1.00 92.38 144 LYS A N 1
ATOM 1133 C CA . LYS A 1 144 ? -9.742 4.353 13.758 1.00 92.38 144 LYS A CA 1
ATOM 1134 C C . LYS A 1 144 ? -10.439 5.399 14.615 1.00 92.38 144 LYS A C 1
ATOM 1136 O O . LYS A 1 144 ? -11.644 5.307 14.824 1.00 92.38 144 LYS A O 1
ATOM 1141 N N . LYS A 1 145 ? -9.706 6.418 15.082 1.00 92.38 145 LYS A N 1
ATOM 1142 C CA . LYS A 1 145 ? -10.276 7.518 15.872 1.00 92.38 145 LYS A CA 1
ATOM 1143 C C . LYS A 1 145 ? -11.427 8.189 15.120 1.00 92.38 145 LYS A C 1
ATOM 1145 O O . LYS A 1 145 ? -12.499 8.339 15.696 1.00 92.38 145 LYS A O 1
ATOM 1150 N N . ARG A 1 146 ? -11.229 8.543 13.845 1.00 91.19 146 ARG A N 1
ATOM 1151 C CA . ARG A 1 146 ? -12.277 9.156 13.009 1.00 91.19 146 ARG A CA 1
ATOM 1152 C C . ARG A 1 146 ? -13.480 8.238 12.833 1.00 91.19 146 ARG A C 1
ATOM 1154 O O . ARG A 1 146 ? -14.605 8.690 13.011 1.00 91.19 146 ARG A O 1
ATOM 1161 N N . HIS A 1 147 ? -13.243 6.961 12.535 1.00 91.88 147 HIS A N 1
ATOM 1162 C CA . HIS A 1 147 ? -14.307 5.974 12.364 1.00 91.88 147 HIS A CA 1
ATOM 1163 C C . HIS A 1 147 ? -15.169 5.839 13.629 1.00 91.88 147 HIS A C 1
ATOM 1165 O O . HIS A 1 147 ? -16.390 5.966 13.564 1.00 91.88 147 HIS A O 1
ATOM 1171 N N . PHE A 1 148 ? -14.548 5.671 14.801 1.00 91.50 148 PHE A N 1
ATOM 1172 C CA . PHE A 1 148 ? -15.286 5.555 16.060 1.00 91.50 148 PHE A CA 1
ATOM 1173 C C . PHE A 1 148 ? -15.984 6.857 16.466 1.00 91.50 148 PHE A C 1
ATOM 1175 O O . PHE A 1 148 ? -17.101 6.812 16.975 1.00 91.50 148 PHE A O 1
ATOM 1182 N N . GLN A 1 149 ? -15.380 8.020 16.205 1.00 91.31 149 GLN A N 1
ATOM 1183 C CA . GLN A 1 149 ? -16.045 9.308 16.420 1.00 91.31 149 GLN A CA 1
ATOM 1184 C C . GLN A 1 149 ? -17.307 9.440 15.559 1.00 91.31 149 GLN A C 1
ATOM 1186 O O . GLN A 1 149 ? -18.356 9.808 16.084 1.00 91.31 149 GLN A O 1
ATOM 1191 N N . ALA A 1 150 ? -17.228 9.089 14.273 1.00 89.75 150 ALA A N 1
ATOM 1192 C CA . ALA A 1 150 ? -18.378 9.098 13.372 1.00 89.75 150 ALA A CA 1
ATOM 1193 C C . ALA A 1 150 ? -19.481 8.138 13.849 1.00 89.75 150 ALA A C 1
ATOM 1195 O O . ALA A 1 150 ? -20.642 8.531 13.927 1.00 89.75 150 ALA A O 1
ATOM 1196 N N . MET A 1 151 ? -19.114 6.922 14.264 1.00 89.00 151 MET A N 1
ATOM 1197 C CA . MET A 1 151 ? -20.057 5.944 14.819 1.00 89.00 151 MET A CA 1
ATOM 1198 C C . MET A 1 151 ? -20.772 6.464 16.071 1.00 89.00 151 MET A C 1
ATOM 1200 O O . MET A 1 151 ? -21.990 6.345 16.185 1.00 89.00 151 MET A O 1
ATOM 1204 N N . CYS A 1 152 ? -20.045 7.088 17.001 1.00 89.12 152 CYS A N 1
ATOM 1205 C CA . CYS A 1 152 ? -20.644 7.676 18.200 1.00 89.12 152 CYS A CA 1
ATOM 1206 C C . CYS A 1 152 ? -21.603 8.830 17.873 1.00 89.12 152 CYS A C 1
ATOM 1208 O O . CYS A 1 152 ? -22.646 8.958 18.510 1.00 89.12 152 CYS A O 1
ATOM 1210 N N . LEU A 1 153 ? -21.263 9.674 16.896 1.00 88.75 153 LEU A N 1
ATOM 1211 C CA . LEU A 1 153 ? -22.124 10.780 16.467 1.00 88.75 153 LEU A CA 1
ATOM 1212 C C . LEU A 1 153 ? -23.395 10.278 15.771 1.00 88.75 153 LEU A C 1
ATOM 1214 O O . LEU A 1 153 ? -24.471 10.815 16.026 1.00 88.75 153 LEU A O 1
ATOM 1218 N N . ASN A 1 154 ? -23.289 9.237 14.946 1.00 86.31 154 ASN A N 1
ATOM 1219 C CA . ASN A 1 154 ? -24.438 8.643 14.263 1.00 86.31 154 ASN A CA 1
ATOM 1220 C C . ASN A 1 154 ? -25.408 7.996 15.253 1.00 86.31 154 ASN A C 1
ATOM 1222 O O . ASN A 1 154 ? -26.597 8.290 15.199 1.00 86.31 154 ASN A O 1
ATOM 1226 N N . LYS A 1 155 ? -24.900 7.247 16.241 1.00 83.62 155 LYS A N 1
ATOM 1227 C CA . LYS A 1 155 ? -25.734 6.685 17.317 1.00 83.62 155 LYS A CA 1
ATOM 1228 C C . LYS A 1 155 ? -26.513 7.757 18.080 1.00 83.62 155 LYS A C 1
ATOM 1230 O O . LYS A 1 155 ? -27.683 7.561 18.384 1.00 83.62 155 LYS A O 1
ATOM 1235 N N . LYS A 1 156 ? -25.886 8.907 18.364 1.00 80.44 156 LYS A N 1
ATOM 1236 C CA . LYS A 1 156 ? -26.572 10.041 19.009 1.00 80.44 156 LYS A CA 1
ATOM 1237 C C . LYS A 1 156 ? -27.709 10.585 18.141 1.00 80.44 156 LYS A C 1
ATOM 1239 O O . LYS A 1 156 ? -28.801 10.804 18.655 1.00 80.44 156 LYS A O 1
ATOM 1244 N N . LYS A 1 157 ? -27.475 10.755 16.836 1.00 79.69 157 LYS A N 1
ATOM 1245 C CA . LYS A 1 157 ? -28.501 11.219 15.887 1.00 79.69 157 LYS A CA 1
ATOM 1246 C C . LYS A 1 157 ? -29.667 10.236 15.763 1.00 79.69 157 LYS A C 1
ATOM 1248 O O . LYS A 1 157 ? -30.816 10.653 15.828 1.00 79.69 157 LYS A O 1
ATOM 1253 N N . GLU A 1 158 ? -29.383 8.944 15.645 1.00 75.19 158 GLU A N 1
ATOM 1254 C CA . GLU A 1 158 ? -30.409 7.894 15.601 1.00 75.19 158 GLU A CA 1
ATOM 1255 C C . GLU A 1 158 ? -31.238 7.876 16.889 1.00 75.19 158 GLU A C 1
ATOM 1257 O O . GLU A 1 158 ? -32.464 7.885 16.833 1.00 75.19 158 GLU A O 1
ATOM 1262 N N . SER A 1 159 ? -30.594 7.978 18.057 1.00 72.50 159 SER A N 1
ATOM 1263 C CA . SER A 1 159 ? -31.313 8.053 19.333 1.00 72.50 159 SER A CA 1
ATOM 1264 C C . SER A 1 159 ? -32.189 9.305 19.473 1.00 72.50 159 SER A C 1
ATOM 1266 O O . SER A 1 159 ? -33.220 9.245 20.130 1.00 72.50 159 SER A O 1
ATOM 1268 N N . SER A 1 160 ? -31.836 10.431 18.844 1.00 71.56 160 SER A N 1
ATOM 1269 C CA . SER A 1 160 ? -32.700 11.623 18.824 1.00 71.56 160 SER A CA 1
ATOM 1270 C C . SER A 1 160 ? -33.857 11.533 17.824 1.00 71.56 160 SER A C 1
ATOM 1272 O O . SER A 1 160 ? -34.829 12.261 17.974 1.00 71.56 160 SER A O 1
ATOM 1274 N N . LEU A 1 161 ? -33.762 10.662 16.813 1.00 69.56 161 LEU A N 1
ATOM 1275 C CA . LEU A 1 161 ? -34.812 10.453 15.809 1.00 69.56 161 LEU A CA 1
ATOM 1276 C C . LEU A 1 161 ? -35.865 9.434 16.261 1.00 69.56 161 LEU A C 1
ATOM 1278 O O . LEU A 1 161 ? -37.004 9.535 15.839 1.00 69.56 161 LEU A O 1
ATOM 1282 N N . ILE A 1 162 ? -35.493 8.468 17.106 1.00 67.50 162 ILE A N 1
ATOM 1283 C CA . ILE A 1 162 ? -36.413 7.450 17.650 1.00 67.50 162 ILE A CA 1
ATOM 1284 C C . ILE A 1 162 ? -37.262 8.005 18.812 1.00 67.50 162 ILE A C 1
ATOM 1286 O O . ILE A 1 162 ? -38.315 7.460 19.124 1.00 67.50 162 ILE A O 1
ATOM 1290 N N . ASN A 1 163 ? -36.805 9.082 19.459 1.00 57.78 163 ASN A N 1
ATOM 1291 C CA . ASN A 1 163 ? -37.461 9.693 20.621 1.00 57.78 163 ASN A CA 1
ATOM 1292 C C . ASN A 1 163 ? -38.340 10.917 20.276 1.00 57.78 163 ASN A C 1
ATOM 1294 O O . ASN A 1 163 ? -38.757 11.623 21.192 1.00 57.78 163 ASN A O 1
ATOM 1298 N N . ASN A 1 164 ? -38.598 11.169 18.988 1.00 50.41 164 ASN A N 1
ATOM 1299 C CA . ASN A 1 164 ? -39.535 12.176 18.470 1.00 50.41 164 ASN A CA 1
ATOM 1300 C C . ASN A 1 164 ? -40.611 11.485 17.629 1.00 50.41 164 ASN A C 1
ATOM 1302 O O . ASN A 1 164 ? -41.720 12.052 17.539 1.00 50.41 164 ASN A O 1
#

Organism: Lucilia cuprina (NCBI:txid7375)

Secondary structure (DSSP, 8-state):
-HHHHHHHHHHHHHHHHHHHHHHHHHHHHHHHHHHHHHHHHHHHHTTPSB-SHHHHHHHHHH--TTTHHHHHHHHHHHT-S-HHHHHHHHB-HHHHHHEESS-GGG-EEGGG-HHHHHHHHHHHHHTT-S-HHHHHHHHHHHHHHHHHHHHHHHHHHHHHHHT-

InterPro domains:
  IPR032071 Domain of unknown function DUF4806 [PF16064] (47-122)

pLDDT: mean 85.41, std 8.07, range [50.41, 93.5]

Nearest PDB structures (foldseek):
  1myf-assembly1_A  TM=2.669E-01  e=4.383E+00  Physeter macrocephalus
  1yca-assembly1_A  TM=2.085E-01  e=5.416E+00  Sus scrofa
  8kg6-assembly1_K  TM=2.973E-01  e=7.055E+00  Saccharomyces cerevisiae S288C